Protein AF-A0AA36GW18-F1 (afdb_monomer_lite)

InterPro domains:
  IPR002223 Pancreatic trypsin inhibitor Kun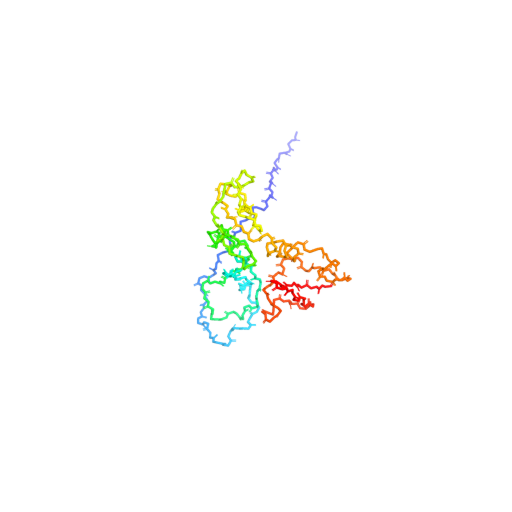itz domain [PF00014] (39-76)
  IPR002223 Pancreatic trypsin inhibitor Kunitz domain [PS50279] (32-75)
  IPR002223 Pancreatic trypsin inhibitor Kunitz domain [SM00131] (30-76)
  IPR020901 Proteinase inhibitor I2, Kunitz, conserved site [PS00280] (53-71)
  IPR036880 Pancreatic trypsin inhibitor Kunitz domain superfamily [G3DSA:4.10.410.10] (15-78)
  IPR036880 Pancreatic trypsin inhibitor Kunitz domain superfamily [SSF57362] (27-80)
  IPR052861 BPTI/Kunitz domain-containing protein [PTHR47248] (25-173)

Organism: Cylicocyclus nassatus (NCBI:txid53992)

Foldseek 3Di:
DDDDDDDDPPPPPPPPPPDDPPDDPDDDPVNLAPPDLWFQWFQDLQQRAIAGFDGSNDDDDPRGDSARVRNCVVSVVSLLAHGQNWDFPAWDQAPPDDDDPQWHWDQRDPPHSRRTTTTRPVSRVQVVCQVPPAQCRQPNVWHWPPRHKHQDCVRVSADPFDWDDDPGIITTTD

Radius of gyration: 21.83 Å; chains: 1; bounding box: 41×71×58 Å

Structure (mmCIF, N/CA/C/O backbone):
data_AF-A0AA36GW18-F1
#
_entry.id   AF-A0AA36GW18-F1
#
loop_
_atom_site.group_PDB
_atom_site.id
_atom_site.type_symbol
_atom_site.label_atom_id
_atom_site.label_alt_id
_atom_site.label_comp_id
_atom_site.label_asym_id
_atom_site.label_entity_id
_atom_site.label_seq_id
_atom_site.pdbx_PDB_ins_code
_atom_site.Cartn_x
_atom_site.Cartn_y
_atom_site.Cartn_z
_atom_site.occupancy
_atom_site.B_iso_or_equiv
_atom_site.auth_seq_id
_atom_site.auth_comp_id
_atom_site.auth_asym_id
_atom_site.auth_atom_id
_atom_site.pdbx_PDB_model_num
ATOM 1 N N . MET A 1 1 ? 1.504 61.569 -30.562 1.00 34.34 1 MET A N 1
ATOM 2 C CA . MET A 1 1 ? 1.926 60.597 -31.599 1.00 34.34 1 MET A CA 1
ATOM 3 C C . MET A 1 1 ? 2.216 59.288 -30.873 1.00 34.34 1 MET A C 1
ATOM 5 O O . MET A 1 1 ? 3.143 59.285 -30.084 1.00 34.34 1 MET A O 1
ATOM 9 N N . TRP A 1 2 ? 1.242 58.365 -30.774 1.00 29.81 2 TRP A N 1
ATOM 10 C CA . TRP A 1 2 ? 0.950 57.274 -31.745 1.00 29.81 2 TRP A CA 1
ATOM 11 C C . TRP A 1 2 ? 2.125 56.265 -31.772 1.00 29.81 2 TRP A C 1
ATOM 13 O O . TRP A 1 2 ? 3.225 56.705 -32.070 1.00 29.81 2 TRP A O 1
ATOM 23 N N . PHE A 1 3 ? 2.056 54.966 -31.431 1.00 37.66 3 PHE A N 1
ATOM 24 C CA . PHE A 1 3 ? 1.064 53.863 -31.508 1.00 37.66 3 PHE A CA 1
ATOM 25 C C . PHE A 1 3 ? 1.302 52.897 -30.302 1.00 37.66 3 PHE A C 1
ATOM 27 O O . PHE A 1 3 ? 2.444 52.770 -29.880 1.00 37.66 3 PHE A O 1
ATOM 34 N N . ALA A 1 4 ? 0.346 52.312 -29.563 1.00 38.34 4 ALA A N 1
ATOM 35 C CA . ALA A 1 4 ? -0.737 51.359 -29.867 1.00 38.34 4 ALA A CA 1
ATOM 36 C C . ALA A 1 4 ? -0.288 49.900 -30.184 1.00 38.34 4 ALA A C 1
ATOM 38 O O . ALA A 1 4 ? 0.390 49.684 -31.181 1.00 38.34 4 ALA A O 1
ATOM 39 N N . LEU A 1 5 ? -0.834 48.940 -29.396 1.00 40.03 5 LEU A N 1
ATOM 40 C CA . LEU A 1 5 ? -1.040 47.487 -29.661 1.00 40.03 5 LEU A CA 1
ATOM 41 C C . LEU A 1 5 ? 0.175 46.554 -29.373 1.00 40.03 5 LEU A C 1
ATOM 43 O O . LEU A 1 5 ? 1.289 46.883 -29.735 1.00 40.03 5 LEU A O 1
ATOM 47 N N . VAL A 1 6 ? 0.106 45.377 -28.725 1.00 44.09 6 VAL A N 1
ATOM 48 C CA . VAL A 1 6 ? -0.963 44.392 -28.454 1.00 44.09 6 VAL A CA 1
ATOM 49 C C . VAL A 1 6 ? -0.635 43.627 -27.152 1.00 44.09 6 VAL A C 1
ATOM 51 O O . VAL A 1 6 ? 0.470 43.110 -26.995 1.00 44.09 6 VAL A O 1
ATOM 54 N N . PHE A 1 7 ? -1.612 43.481 -26.250 1.00 48.75 7 PHE A N 1
ATOM 55 C CA . PHE A 1 7 ? -1.622 42.432 -25.224 1.00 48.75 7 PHE A CA 1
ATOM 56 C C . PHE A 1 7 ? -1.837 41.077 -25.906 1.00 48.75 7 PHE A C 1
ATOM 58 O O . PHE A 1 7 ? -2.935 40.805 -26.387 1.00 48.75 7 PHE A O 1
ATOM 65 N N . ALA A 1 8 ? -0.826 40.215 -25.924 1.00 40.94 8 ALA A N 1
ATOM 66 C CA . ALA A 1 8 ? -1.011 38.809 -26.257 1.00 40.94 8 ALA A CA 1
ATOM 67 C C . ALA A 1 8 ? -0.508 37.965 -25.088 1.00 40.94 8 ALA A C 1
ATOM 69 O O . ALA A 1 8 ? 0.674 37.655 -24.961 1.00 40.94 8 ALA A O 1
ATOM 70 N N . PHE A 1 9 ? -1.452 37.622 -24.214 1.00 40.75 9 PHE A N 1
ATOM 71 C CA . PHE A 1 9 ? -1.357 36.488 -23.312 1.00 40.75 9 PHE A CA 1
ATOM 72 C C . PHE A 1 9 ? -0.998 35.240 -24.120 1.00 40.75 9 PHE A C 1
ATOM 74 O O . PHE A 1 9 ? -1.869 34.607 -24.712 1.00 40.75 9 PHE A O 1
ATOM 81 N N . VAL A 1 10 ? 0.274 34.857 -24.121 1.00 45.34 10 VAL A N 1
ATOM 82 C CA . VAL A 1 10 ? 0.666 33.498 -24.491 1.00 45.34 10 VAL A CA 1
ATOM 83 C C . VAL A 1 10 ? 0.742 32.695 -23.197 1.00 45.34 10 VAL A C 1
ATOM 85 O O . VAL A 1 10 ? 1.815 32.352 -22.715 1.00 45.34 10 VAL A O 1
ATOM 88 N N . TYR A 1 11 ? -0.418 32.428 -22.593 1.00 36.06 11 TYR A N 1
ATOM 89 C CA . TYR A 1 11 ? -0.548 31.221 -21.786 1.00 36.06 11 TYR A CA 1
ATOM 90 C C . TYR A 1 11 ? -0.691 30.079 -22.789 1.00 36.06 11 TYR A C 1
ATOM 92 O O . TYR A 1 11 ? -1.702 30.039 -23.497 1.00 36.06 11 TYR A O 1
ATOM 100 N N . PRO A 1 12 ? 0.267 29.145 -22.894 1.00 39.16 12 PRO A N 1
ATOM 101 C CA . PRO A 1 12 ? -0.029 27.910 -23.579 1.00 39.16 12 PRO A CA 1
ATOM 102 C C . PRO A 1 12 ? -1.100 27.209 -22.743 1.00 39.16 12 PRO A C 1
ATOM 104 O O . PRO A 1 12 ? -0.846 26.733 -21.635 1.00 39.16 12 PRO A O 1
ATOM 107 N N . LEU A 1 13 ? -2.327 27.190 -23.266 1.00 39.81 13 LEU A N 1
ATOM 108 C CA . LEU A 1 13 ? -3.340 26.238 -22.848 1.00 39.81 13 LEU A CA 1
ATOM 109 C C . LEU A 1 13 ? -2.713 24.858 -23.042 1.00 39.81 13 LEU A C 1
ATOM 111 O O . LEU A 1 13 ? -2.557 24.391 -24.170 1.00 39.81 13 LEU A O 1
ATOM 115 N N . TYR A 1 14 ? -2.320 24.228 -21.937 1.00 42.34 14 TYR A N 1
ATOM 116 C CA . TYR A 1 14 ? -2.018 22.807 -21.876 1.00 42.34 14 TYR A CA 1
ATOM 117 C C . TYR A 1 14 ? -3.292 22.043 -22.255 1.00 42.34 14 TYR A C 1
ATOM 119 O O . TYR A 1 14 ? -4.067 21.596 -21.410 1.00 42.34 14 TYR A O 1
ATOM 127 N N . ALA A 1 15 ? -3.530 21.916 -23.556 1.00 40.16 15 ALA A N 1
ATOM 128 C CA . ALA A 1 15 ? -4.507 21.008 -24.115 1.00 40.16 15 ALA A CA 1
ATOM 129 C C . ALA A 1 15 ? -3.938 19.593 -23.978 1.00 40.16 15 ALA A C 1
ATOM 131 O O . ALA A 1 15 ? -3.269 19.071 -24.868 1.00 40.16 15 ALA A O 1
ATOM 132 N N . ASN A 1 16 ? -4.181 18.979 -22.820 1.00 47.81 16 ASN A N 1
ATOM 133 C CA . ASN A 1 16 ? -3.872 17.582 -22.550 1.00 47.81 16 ASN A CA 1
ATOM 134 C C . ASN A 1 16 ? -4.769 16.698 -23.430 1.00 47.81 16 ASN A C 1
ATOM 136 O O . ASN A 1 16 ? -5.850 16.270 -23.034 1.00 47.81 16 ASN A O 1
ATOM 140 N N . THR A 1 17 ? -4.336 16.467 -24.664 1.00 43.75 17 THR A N 1
ATOM 141 C CA . THR A 1 17 ? -4.984 15.557 -25.608 1.00 43.75 17 THR A CA 1
ATOM 142 C C . THR A 1 17 ? -4.100 14.334 -25.812 1.00 43.75 17 THR A C 1
ATOM 144 O O . THR A 1 17 ? -3.632 14.052 -26.910 1.00 43.75 17 THR A O 1
ATOM 147 N N . ARG A 1 18 ? -3.896 13.544 -24.748 1.00 44.69 18 ARG A N 1
ATOM 148 C CA . ARG A 1 18 ? -3.407 12.163 -24.894 1.00 44.69 18 ARG A CA 1
ATOM 149 C C . ARG A 1 18 ? -4.515 11.292 -25.493 1.00 44.69 18 ARG A C 1
ATOM 151 O O . ARG A 1 18 ? -5.164 10.512 -24.801 1.00 44.69 18 ARG A O 1
ATOM 158 N N . ARG A 1 19 ? -4.772 11.444 -26.793 1.00 44.06 19 ARG A N 1
ATOM 159 C CA . ARG A 1 19 ? -5.512 10.440 -27.563 1.00 44.06 19 ARG A CA 1
ATOM 160 C C . ARG A 1 19 ? -4.537 9.322 -27.914 1.00 44.06 19 ARG A C 1
ATOM 162 O O . ARG A 1 19 ? -3.478 9.591 -28.472 1.00 44.06 19 ARG A O 1
ATOM 169 N N . ARG A 1 20 ? -4.908 8.073 -27.604 1.00 42.78 20 ARG A N 1
ATOM 170 C CA . ARG A 1 20 ? -4.264 6.894 -28.202 1.00 42.78 20 ARG A CA 1
ATOM 171 C C . ARG A 1 20 ? -4.298 7.080 -29.725 1.00 42.78 20 ARG A C 1
ATOM 173 O O . ARG A 1 20 ? -5.403 7.260 -30.245 1.00 42.78 20 ARG A O 1
ATOM 180 N N . PRO A 1 21 ? -3.165 7.062 -30.443 1.00 40.19 21 PRO A N 1
ATOM 181 C CA . PRO A 1 21 ? -3.210 7.058 -31.896 1.00 40.19 21 PRO A CA 1
ATOM 182 C C . PRO A 1 21 ? -3.938 5.785 -32.341 1.00 40.19 21 PRO A C 1
ATOM 184 O O . PRO A 1 21 ? -3.558 4.677 -31.974 1.00 40.19 21 PRO A O 1
ATOM 187 N N . SER A 1 22 ? -5.029 5.947 -33.089 1.00 51.16 22 SER A N 1
ATOM 188 C CA . SER A 1 22 ? -5.912 4.852 -33.516 1.00 51.16 22 SER A CA 1
ATOM 189 C C . SER A 1 22 ? -5.328 3.980 -34.636 1.00 51.16 22 SER A C 1
ATOM 191 O O . SER A 1 22 ? -6.017 3.091 -35.117 1.00 51.16 22 SER A O 1
ATOM 193 N N . ASN A 1 23 ? -4.072 4.208 -35.034 1.00 51.47 23 ASN A N 1
ATOM 194 C CA . ASN A 1 23 ? -3.448 3.579 -36.197 1.00 51.47 23 ASN A CA 1
ATOM 195 C C . ASN A 1 23 ? -2.092 2.947 -35.841 1.00 51.47 23 ASN A C 1
ATOM 197 O O . ASN A 1 23 ? -1.061 3.365 -36.362 1.00 51.47 23 ASN A O 1
ATOM 201 N N . ILE A 1 24 ? -2.078 1.948 -34.953 1.00 56.53 24 ILE A N 1
ATOM 202 C CA . ILE A 1 24 ? -0.924 1.043 -34.832 1.00 56.53 24 ILE A CA 1
ATOM 203 C C . ILE A 1 24 ? -1.245 -0.216 -35.638 1.00 56.53 24 ILE A C 1
ATOM 205 O O . ILE A 1 24 ? -2.158 -0.974 -35.315 1.00 56.53 24 ILE A O 1
ATOM 209 N N . ILE A 1 25 ? -0.510 -0.357 -36.736 1.00 57.66 25 ILE A N 1
ATOM 210 C CA . ILE A 1 25 ? -0.551 -1.441 -37.714 1.00 57.66 25 ILE A CA 1
ATOM 211 C C . ILE A 1 25 ? 0.050 -2.695 -37.052 1.00 57.66 25 ILE A C 1
ATOM 213 O O . ILE A 1 25 ? 1.144 -2.615 -36.511 1.00 57.66 25 ILE A O 1
ATOM 217 N N . ASN A 1 26 ? -0.685 -3.814 -37.067 1.00 52.00 26 ASN A N 1
ATOM 218 C CA . ASN A 1 26 ? -0.262 -5.196 -36.771 1.00 52.00 26 ASN A CA 1
ATOM 219 C C . ASN A 1 26 ? 0.864 -5.382 -35.730 1.00 52.00 26 ASN A C 1
ATOM 221 O O . ASN A 1 26 ? 2.011 -5.631 -36.088 1.00 52.00 26 ASN A O 1
ATOM 225 N N . VAL A 1 27 ? 0.509 -5.340 -34.443 1.00 54.66 27 VAL A N 1
ATOM 226 C CA . VAL A 1 27 ? 1.420 -5.680 -33.336 1.00 54.66 27 VAL A CA 1
ATOM 227 C C . VAL A 1 27 ? 1.734 -7.180 -33.369 1.00 54.66 27 VAL A C 1
ATOM 229 O O . VAL A 1 27 ? 0.825 -8.001 -33.236 1.00 54.66 27 VAL A O 1
ATOM 232 N N . THR A 1 28 ? 3.007 -7.542 -33.535 1.00 58.09 28 THR A N 1
ATOM 233 C CA . THR A 1 28 ? 3.488 -8.927 -33.409 1.00 58.09 28 THR A CA 1
ATOM 234 C C . THR A 1 28 ? 4.027 -9.185 -31.998 1.00 58.09 28 THR A C 1
ATOM 236 O O . THR A 1 28 ? 4.346 -8.257 -31.258 1.00 58.09 28 THR A O 1
ATOM 239 N N . GLU A 1 29 ? 4.176 -10.452 -31.603 1.00 54.97 29 GLU A N 1
ATOM 240 C CA . GLU A 1 29 ? 4.720 -10.850 -30.289 1.00 54.97 29 GLU A CA 1
ATOM 241 C C . GLU A 1 29 ? 6.187 -10.395 -30.066 1.00 54.97 29 GLU A C 1
ATOM 243 O O . GLU A 1 29 ? 6.695 -10.403 -28.945 1.00 54.97 29 GLU A O 1
ATOM 248 N N . ALA A 1 30 ? 6.869 -9.943 -31.126 1.00 56.97 30 ALA A N 1
ATOM 249 C CA . ALA A 1 30 ? 8.221 -9.390 -31.075 1.00 56.97 30 ALA A CA 1
ATOM 250 C C . ALA A 1 30 ? 8.270 -7.889 -30.708 1.00 56.97 30 ALA A C 1
ATOM 252 O O . ALA A 1 30 ? 9.306 -7.419 -30.235 1.00 56.97 30 ALA A O 1
ATOM 253 N N . ASP A 1 31 ? 7.163 -7.148 -30.844 1.00 59.31 31 ASP A N 1
ATOM 254 C CA . ASP A 1 31 ? 7.092 -5.695 -30.582 1.00 59.31 31 ASP A CA 1
ATOM 255 C C . ASP A 1 31 ? 6.908 -5.354 -29.087 1.00 59.31 31 ASP A C 1
ATOM 257 O O . ASP A 1 31 ? 6.989 -4.200 -28.659 1.00 59.31 31 ASP A O 1
ATOM 261 N N . CYS A 1 32 ? 6.739 -6.386 -28.261 1.00 62.28 32 CYS A N 1
ATOM 262 C CA . CYS A 1 32 ? 6.520 -6.375 -26.811 1.00 62.28 32 CYS A CA 1
ATOM 263 C C . CYS A 1 32 ? 7.769 -6.018 -25.985 1.00 62.28 32 CYS A C 1
ATOM 265 O O . CYS A 1 32 ? 7.999 -6.561 -24.903 1.00 62.28 32 CYS A O 1
ATOM 267 N N . ARG A 1 33 ? 8.663 -5.204 -26.541 1.00 57.75 33 ARG A N 1
ATOM 268 C CA . ARG A 1 33 ? 9.911 -4.767 -25.894 1.00 57.75 33 ARG A CA 1
ATOM 269 C C . ARG A 1 33 ? 10.210 -3.292 -26.121 1.00 57.75 33 ARG A C 1
ATOM 271 O O . ARG A 1 33 ? 11.224 -2.808 -25.623 1.00 57.75 33 ARG A O 1
ATOM 278 N N . LEU A 1 34 ? 9.359 -2.578 -26.859 1.00 54.69 34 LEU A N 1
ATOM 279 C CA . LEU A 1 34 ? 9.502 -1.136 -26.987 1.00 54.69 34 LEU A CA 1
ATOM 280 C C . LEU A 1 34 ? 9.259 -0.478 -25.615 1.00 54.69 34 LEU A C 1
ATOM 282 O O . LEU A 1 34 ? 8.373 -0.923 -24.880 1.00 54.69 34 LEU A O 1
ATOM 286 N N . PRO A 1 35 ? 10.016 0.574 -25.251 1.00 52.19 35 PRO A N 1
ATOM 287 C CA . PRO A 1 35 ? 9.750 1.390 -24.074 1.00 52.19 35 PRO A CA 1
ATOM 288 C C . PRO A 1 35 ? 8.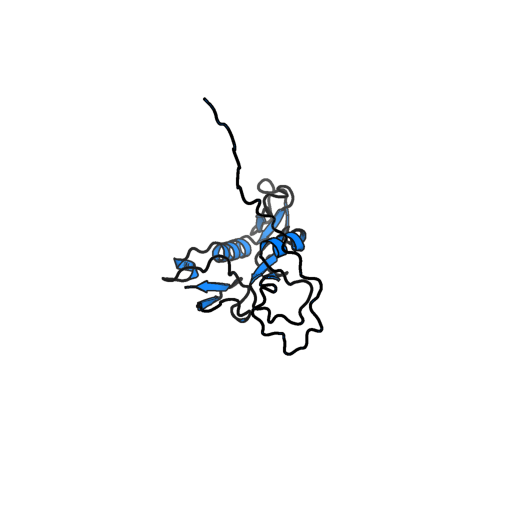512 2.234 -24.364 1.00 52.19 35 PRO A C 1
ATOM 290 O O . PRO A 1 35 ? 8.581 3.406 -24.726 1.00 52.19 35 PRO A O 1
ATOM 293 N N . VAL A 1 36 ? 7.357 1.593 -24.309 1.00 49.31 36 VAL A N 1
ATOM 294 C CA . VAL A 1 36 ? 6.082 2.268 -24.424 1.00 49.31 36 VAL A CA 1
ATOM 295 C C . VAL A 1 36 ? 5.622 2.539 -22.997 1.00 49.31 36 VAL A C 1
ATOM 297 O O . VAL A 1 36 ? 5.731 1.660 -22.145 1.00 49.31 36 VAL A O 1
ATOM 300 N N . ASP A 1 37 ? 5.107 3.741 -22.752 1.00 51.62 37 ASP A N 1
ATOM 301 C CA . ASP A 1 37 ? 4.441 4.188 -21.515 1.00 51.62 37 ASP A CA 1
ATOM 302 C C . ASP A 1 37 ? 3.110 3.408 -21.328 1.00 51.62 37 ASP A C 1
ATOM 304 O O . ASP A 1 37 ? 2.004 3.956 -21.302 1.00 51.62 37 ASP A O 1
ATOM 308 N N . LEU A 1 38 ? 3.197 2.075 -21.380 1.00 53.59 38 LEU A N 1
ATOM 309 C CA . LEU A 1 38 ? 2.102 1.122 -21.380 1.00 53.59 38 LEU A CA 1
ATOM 310 C C . LEU A 1 38 ? 1.930 0.648 -19.951 1.00 53.59 38 LEU A C 1
ATOM 312 O O . LEU A 1 38 ? 2.499 -0.357 -19.558 1.00 53.59 38 LEU A O 1
ATOM 316 N N . GLY A 1 39 ? 1.075 1.335 -19.208 1.00 59.19 39 GLY A N 1
ATOM 317 C CA . GLY A 1 39 ? 0.381 0.694 -18.108 1.00 59.19 39 GLY A CA 1
ATOM 318 C C . GLY A 1 39 ? 1.277 0.184 -16.978 1.00 59.19 39 GLY A C 1
ATOM 319 O O . GLY A 1 39 ? 1.533 -1.012 -16.872 1.00 59.19 39 GLY A O 1
ATOM 320 N N . ASP A 1 40 ? 1.704 1.088 -16.103 1.00 80.88 40 ASP A N 1
ATOM 321 C CA . ASP A 1 40 ? 2.547 0.725 -14.968 1.00 80.88 40 ASP A CA 1
ATOM 322 C C . ASP A 1 40 ? 1.750 0.242 -13.758 1.00 80.88 40 ASP A C 1
ATOM 324 O O . ASP A 1 40 ? 2.364 -0.168 -12.787 1.00 80.88 40 ASP A O 1
ATOM 328 N N . TYR A 1 41 ? 0.409 0.281 -13.761 1.00 89.81 41 TYR A N 1
ATOM 329 C CA . TYR A 1 41 ? -0.397 0.040 -12.558 1.00 89.81 41 TYR A CA 1
ATOM 330 C C . TYR A 1 41 ? -1.500 -0.997 -12.751 1.00 89.81 41 TYR A C 1
ATOM 332 O O . TYR A 1 41 ? -2.234 -0.981 -13.738 1.00 89.81 41 TYR A O 1
ATOM 340 N N . PHE A 1 42 ? -1.700 -1.845 -11.745 1.00 92.06 42 PHE A N 1
ATOM 341 C CA . PHE A 1 42 ? -2.839 -2.758 -11.651 1.00 92.06 42 PHE A CA 1
ATOM 342 C C . PHE A 1 42 ? -3.535 -2.600 -10.297 1.00 92.06 42 PHE A C 1
ATOM 344 O O . PHE A 1 42 ? -2.923 -2.230 -9.294 1.00 92.06 42 PHE A O 1
ATOM 351 N N . PHE A 1 43 ? -4.829 -2.898 -10.251 1.00 92.81 43 PHE A N 1
ATOM 352 C CA . PHE A 1 43 ? -5.591 -2.944 -9.013 1.00 92.81 43 PHE A CA 1
ATOM 353 C C . PHE A 1 43 ? -5.455 -4.314 -8.350 1.00 92.81 43 PHE A C 1
ATOM 355 O O . PHE A 1 43 ? -5.845 -5.336 -8.924 1.00 92.81 43 PHE A O 1
ATOM 362 N N . ASP A 1 44 ? -4.954 -4.335 -7.118 1.00 92.94 44 ASP A N 1
ATOM 363 C CA . ASP A 1 44 ? -4.932 -5.529 -6.290 1.00 92.94 44 ASP A CA 1
ATOM 364 C C . ASP A 1 44 ? -6.220 -5.660 -5.480 1.00 92.94 44 ASP A C 1
ATOM 366 O O . ASP A 1 44 ? -6.573 -4.822 -4.645 1.00 92.94 44 ASP A O 1
ATOM 370 N N . VAL A 1 45 ? -6.933 -6.757 -5.719 1.00 89.06 45 VAL A N 1
ATOM 371 C CA . VAL A 1 45 ? -8.214 -7.021 -5.064 1.00 89.06 45 VAL A CA 1
ATOM 372 C C . VAL A 1 45 ? -8.063 -7.415 -3.598 1.00 89.06 45 VAL A C 1
ATOM 374 O O . VAL A 1 45 ? -9.044 -7.293 -2.869 1.00 89.06 45 VAL A O 1
ATOM 377 N N . GLU A 1 46 ? -6.898 -7.886 -3.153 1.00 88.62 46 GLU A N 1
ATOM 378 C CA . GLU A 1 46 ? -6.699 -8.288 -1.758 1.00 88.62 46 GLU A CA 1
ATOM 379 C C . GLU A 1 46 ? -6.482 -7.057 -0.879 1.00 88.62 46 GLU A C 1
ATOM 381 O O . GLU A 1 46 ? -7.152 -6.895 0.137 1.00 88.62 46 GLU A O 1
ATOM 386 N N . THR A 1 47 ? -5.585 -6.155 -1.280 1.00 88.81 47 THR A N 1
ATOM 387 C CA . THR A 1 47 ? -5.281 -4.941 -0.510 1.00 88.81 47 THR A CA 1
ATOM 388 C C . THR A 1 47 ? -6.218 -3.777 -0.817 1.00 88.81 47 THR A C 1
ATOM 390 O O . THR A 1 47 ? -6.229 -2.808 -0.059 1.00 88.81 47 THR A O 1
ATOM 393 N N . LYS A 1 48 ? -7.004 -3.869 -1.901 1.00 88.88 48 LYS A N 1
ATOM 394 C CA . LYS A 1 48 ? -7.816 -2.772 -2.455 1.00 88.88 48 LYS A CA 1
ATOM 395 C C . LYS A 1 48 ? -6.956 -1.551 -2.797 1.00 88.88 48 LYS A C 1
ATOM 397 O O . LYS A 1 48 ? -7.332 -0.416 -2.513 1.00 88.88 48 LYS A O 1
ATOM 402 N N . THR A 1 49 ? -5.791 -1.789 -3.394 1.00 89.31 49 THR A N 1
ATOM 403 C CA . THR A 1 49 ? -4.784 -0.761 -3.696 1.00 89.31 49 THR A CA 1
ATOM 404 C C . THR A 1 49 ? -4.312 -0.894 -5.136 1.00 89.31 49 THR A C 1
ATOM 406 O O . THR A 1 49 ? -4.265 -1.993 -5.681 1.00 89.31 49 THR A O 1
ATOM 409 N N . CYS A 1 50 ? -3.962 0.227 -5.757 1.00 91.69 50 CYS A N 1
ATOM 410 C CA . CYS A 1 50 ? -3.293 0.237 -7.052 1.00 91.69 50 CYS A CA 1
ATOM 411 C C . CYS A 1 50 ? -1.784 0.112 -6.848 1.00 91.69 50 CYS A C 1
ATOM 413 O O . CYS A 1 50 ? -1.212 0.904 -6.101 1.00 91.69 50 CYS A O 1
ATOM 415 N N . PHE A 1 51 ? -1.158 -0.859 -7.507 1.00 93.06 51 PHE A N 1
ATOM 416 C CA . PHE A 1 51 ? 0.272 -1.121 -7.402 1.00 93.06 51 PHE A CA 1
ATOM 417 C C . PHE A 1 51 ? 0.955 -1.069 -8.753 1.00 93.06 51 PHE A C 1
ATOM 419 O O . PHE A 1 51 ? 0.387 -1.489 -9.761 1.00 93.06 51 PHE A O 1
ATOM 426 N N . ALA A 1 52 ? 2.200 -0.615 -8.724 1.00 90.69 52 ALA A N 1
ATOM 427 C CA . ALA A 1 52 ? 3.084 -0.598 -9.858 1.00 90.69 52 ALA A CA 1
ATOM 428 C C . ALA A 1 52 ? 3.536 -2.022 -10.238 1.00 90.69 52 ALA A C 1
ATOM 430 O O . ALA A 1 52 ? 3.763 -2.873 -9.366 1.00 90.69 52 ALA A O 1
ATOM 431 N N . PHE A 1 53 ? 3.680 -2.285 -11.532 1.00 88.25 53 PHE A N 1
ATOM 432 C CA . PHE A 1 53 ? 4.236 -3.516 -12.088 1.00 88.25 53 PHE A CA 1
ATOM 433 C C . PHE A 1 53 ? 4.904 -3.240 -13.436 1.00 88.25 53 PHE A C 1
ATOM 435 O O . PHE A 1 53 ? 4.557 -2.288 -14.124 1.00 88.25 53 PHE A O 1
ATOM 442 N N . LYS A 1 54 ? 5.854 -4.092 -13.827 1.00 85.12 54 LYS A N 1
ATOM 443 C CA . LYS A 1 54 ? 6.445 -4.040 -15.162 1.00 85.12 54 LYS A CA 1
ATOM 444 C C . LYS A 1 54 ? 5.521 -4.717 -16.163 1.00 85.12 54 LYS A C 1
ATOM 446 O O . LYS A 1 54 ? 5.422 -5.946 -16.184 1.00 85.12 54 LYS A O 1
ATOM 451 N N . TYR A 1 55 ? 4.892 -3.930 -17.023 1.00 79.94 55 TYR A N 1
ATOM 452 C CA . TYR A 1 55 ? 4.210 -4.458 -18.194 1.00 79.94 55 TYR A CA 1
ATOM 453 C C . TYR A 1 55 ? 5.169 -4.498 -19.386 1.00 79.94 55 TYR A C 1
ATOM 455 O O . TYR A 1 55 ? 5.892 -3.548 -19.665 1.00 79.94 55 TYR A O 1
ATOM 463 N N . THR A 1 56 ? 5.200 -5.623 -20.096 1.00 73.62 56 THR A N 1
ATOM 464 C CA . THR A 1 56 ? 6.082 -5.813 -21.258 1.00 73.62 56 THR A CA 1
ATOM 465 C C . THR A 1 56 ? 5.523 -5.188 -22.533 1.00 73.62 56 THR A C 1
ATOM 467 O O . THR A 1 56 ? 6.208 -5.124 -23.539 1.00 73.62 56 THR A O 1
ATOM 470 N N . GLY A 1 57 ? 4.285 -4.702 -22.525 1.00 67.81 57 GLY A N 1
ATOM 471 C CA . GLY A 1 57 ? 3.672 -4.076 -23.694 1.00 67.81 57 GLY A CA 1
ATOM 472 C C . GLY A 1 57 ? 2.738 -4.990 -24.485 1.00 67.81 57 GLY A C 1
ATOM 473 O O . GLY A 1 57 ? 1.976 -4.493 -25.310 1.00 67.81 57 GLY A O 1
ATOM 474 N N . CYS A 1 58 ? 2.702 -6.291 -24.182 1.00 72.25 58 CYS A N 1
ATOM 475 C CA . CYS A 1 58 ? 1.823 -7.245 -24.856 1.00 72.25 58 CYS A CA 1
ATOM 476 C C . CYS A 1 58 ? 1.016 -8.133 -23.921 1.00 72.25 58 CYS A C 1
ATOM 478 O O . CYS A 1 58 ? 1.413 -8.442 -22.797 1.00 72.25 58 CYS A O 1
ATOM 480 N N . GLY A 1 59 ? -0.118 -8.588 -24.453 1.00 70.69 59 GLY A N 1
ATOM 481 C CA . GLY A 1 59 ? -1.079 -9.397 -23.723 1.00 70.69 59 GLY A CA 1
ATOM 482 C C . GLY A 1 59 ? -1.793 -8.592 -22.639 1.00 70.69 59 GLY A C 1
ATOM 483 O O . GLY A 1 59 ? -2.234 -7.465 -22.855 1.00 70.69 59 GLY A O 1
ATOM 484 N N . GLY A 1 60 ? -1.946 -9.200 -21.466 1.00 76.12 60 GLY A N 1
ATOM 485 C CA . GLY A 1 60 ? -2.605 -8.573 -20.326 1.00 76.12 60 GLY A CA 1
ATOM 486 C C . GLY A 1 60 ? -4.134 -8.579 -20.404 1.00 76.12 60 GLY A C 1
ATOM 487 O O . GLY A 1 60 ? -4.762 -9.249 -21.221 1.00 76.12 60 GLY A O 1
ATOM 488 N N . ASN A 1 61 ? -4.751 -7.856 -19.475 1.00 83.31 61 ASN A N 1
ATOM 489 C CA . ASN A 1 61 ? -6.200 -7.732 -19.359 1.00 83.31 61 ASN A CA 1
ATOM 490 C C . ASN A 1 61 ? -6.570 -6.271 -19.035 1.00 83.31 61 ASN A C 1
ATOM 492 O O . ASN A 1 61 ? -5.719 -5.386 -19.024 1.00 83.31 61 ASN A O 1
ATOM 496 N N . LYS A 1 62 ? -7.853 -6.000 -18.771 1.00 86.44 62 LYS A N 1
ATOM 497 C CA . LYS A 1 62 ? -8.345 -4.639 -18.479 1.00 86.44 62 LYS A CA 1
ATOM 498 C C . LYS A 1 62 ? -7.840 -4.055 -17.147 1.00 86.44 62 LYS A C 1
ATOM 500 O O . LYS A 1 62 ? -8.057 -2.874 -16.904 1.00 86.44 62 LYS A O 1
ATOM 505 N N . ASN A 1 63 ? -7.208 -4.852 -16.287 1.00 90.25 63 ASN A N 1
ATOM 506 C CA . ASN A 1 63 ? -6.592 -4.416 -15.033 1.00 90.25 63 ASN A CA 1
ATOM 507 C C . ASN A 1 63 ? -5.163 -3.900 -15.276 1.00 90.25 63 ASN A C 1
ATOM 509 O O . ASN A 1 63 ? -4.205 -4.402 -14.694 1.00 90.25 63 ASN A O 1
ATOM 513 N N . ASN A 1 64 ? -5.035 -2.947 -16.197 1.00 88.88 64 ASN A N 1
ATOM 514 C CA . ASN A 1 64 ? -3.772 -2.341 -16.582 1.00 88.88 64 ASN A CA 1
ATOM 515 C C . ASN A 1 64 ? -3.999 -0.848 -16.876 1.00 88.88 64 ASN A C 1
ATOM 517 O O . ASN A 1 64 ? -4.781 -0.497 -17.765 1.00 88.88 64 ASN A O 1
ATOM 521 N N . PHE A 1 65 ? -3.349 0.023 -16.108 1.00 88.81 65 PHE A N 1
ATOM 522 C CA . PHE A 1 65 ? -3.579 1.464 -16.086 1.00 88.81 65 PHE A CA 1
ATOM 523 C C . PHE A 1 65 ? -2.265 2.228 -16.198 1.00 88.81 65 PHE A C 1
ATOM 525 O O . PHE A 1 65 ? -1.281 1.871 -15.560 1.00 88.81 65 PHE A O 1
ATOM 532 N N . VAL A 1 66 ? -2.267 3.308 -16.984 1.00 84.25 66 VAL A N 1
ATOM 533 C CA . VAL A 1 66 ? -1.066 4.122 -17.258 1.00 84.25 66 VAL A CA 1
ATOM 534 C C . VAL A 1 66 ? -0.558 4.832 -16.004 1.00 84.25 66 VAL A C 1
ATOM 536 O O . VAL A 1 66 ? 0.639 4.991 -15.831 1.00 84.25 66 VAL A O 1
ATOM 539 N N . ASP A 1 67 ? -1.456 5.234 -15.107 1.00 85.19 67 ASP A N 1
ATOM 540 C CA . ASP A 1 67 ? -1.087 5.903 -13.865 1.00 85.19 67 ASP A CA 1
ATOM 541 C C . ASP A 1 67 ? -1.996 5.482 -12.697 1.00 85.19 67 ASP A C 1
ATOM 543 O O . ASP A 1 67 ? -3.093 4.929 -12.876 1.00 85.19 67 ASP A O 1
ATOM 547 N N . THR A 1 68 ? -1.542 5.767 -11.474 1.00 86.12 68 THR A N 1
ATOM 548 C CA . THR A 1 68 ? -2.274 5.454 -10.239 1.00 86.12 68 THR A CA 1
ATOM 549 C C . THR A 1 68 ? -3.648 6.114 -10.186 1.00 86.12 68 THR A C 1
ATOM 551 O O . THR A 1 68 ? -4.580 5.538 -9.622 1.00 86.12 68 THR A O 1
ATOM 554 N N . ALA A 1 69 ? -3.807 7.309 -10.764 1.00 87.88 69 ALA A N 1
ATOM 555 C CA . ALA A 1 69 ? -5.075 8.027 -10.740 1.00 87.88 69 ALA A CA 1
ATOM 556 C C . ALA A 1 69 ? -6.112 7.325 -11.624 1.00 87.88 69 ALA A C 1
ATOM 558 O O . ALA A 1 69 ? -7.243 7.121 -11.187 1.00 87.88 69 ALA A O 1
ATOM 559 N N . GLN A 1 70 ? -5.735 6.888 -12.825 1.00 90.06 70 GLN A N 1
ATOM 560 C CA . GLN A 1 70 ? -6.584 6.094 -13.711 1.00 90.06 70 GLN A CA 1
ATOM 561 C C . GLN A 1 70 ? -7.005 4.783 -13.047 1.00 90.06 70 GLN A C 1
ATOM 563 O O . GLN A 1 70 ? -8.194 4.457 -13.053 1.00 90.06 70 GLN A O 1
ATOM 568 N N . CYS A 1 71 ? -6.064 4.080 -12.411 1.00 91.44 71 CYS A N 1
ATOM 569 C CA . CYS A 1 71 ? -6.373 2.875 -11.644 1.00 91.44 71 CYS A CA 1
ATOM 570 C C . CYS A 1 71 ? -7.370 3.168 -10.511 1.00 91.44 71 CYS A C 1
ATOM 572 O O . CYS A 1 71 ? -8.394 2.491 -10.379 1.00 91.44 71 CYS A O 1
ATOM 574 N N . TYR A 1 72 ? -7.127 4.227 -9.732 1.00 88.38 72 TYR A N 1
ATOM 575 C CA . TYR A 1 72 ? -8.024 4.645 -8.659 1.00 88.38 72 TYR A CA 1
ATOM 576 C C . TYR A 1 72 ? -9.426 4.955 -9.186 1.00 88.38 72 TYR A C 1
ATOM 578 O O . TYR A 1 72 ? -10.404 4.428 -8.663 1.00 88.38 72 TYR A O 1
ATOM 586 N N . TRP A 1 73 ? -9.554 5.758 -10.243 1.00 89.19 73 TRP A N 1
ATOM 587 C CA . TRP A 1 73 ? -10.854 6.142 -10.791 1.00 89.19 73 TRP A CA 1
ATOM 588 C C . TRP A 1 73 ? -11.628 4.955 -11.362 1.00 89.19 73 TRP A C 1
ATOM 590 O O . TRP A 1 73 ? -12.833 4.846 -11.115 1.00 89.19 73 TRP A O 1
ATOM 600 N N . ALA A 1 74 ? -10.947 4.045 -12.061 1.00 90.62 74 ALA A N 1
ATOM 601 C CA . ALA A 1 74 ? -11.553 2.834 -12.603 1.00 90.62 74 ALA A CA 1
ATOM 602 C C . ALA A 1 74 ? -12.030 1.881 -11.494 1.00 90.62 74 ALA A C 1
ATOM 604 O O . ALA A 1 74 ? -13.116 1.299 -11.584 1.00 90.62 74 ALA A O 1
ATOM 605 N N . CYS A 1 75 ? -11.256 1.759 -10.412 1.00 89.75 75 CYS A N 1
ATOM 606 C CA . CYS A 1 75 ? -11.508 0.799 -9.341 1.00 89.75 75 CYS A CA 1
ATOM 607 C C . CYS A 1 75 ? -12.130 1.415 -8.077 1.00 89.75 75 CYS A C 1
ATOM 609 O O . CYS A 1 75 ? -12.392 0.681 -7.124 1.00 89.75 75 CYS A O 1
ATOM 611 N N . ARG A 1 76 ? -12.463 2.718 -8.072 1.00 85.25 76 ARG A N 1
ATOM 612 C CA . ARG A 1 76 ? -12.931 3.510 -6.908 1.00 85.25 76 ARG A CA 1
ATOM 613 C C . ARG A 1 76 ? -14.016 2.840 -6.069 1.00 85.25 76 ARG A C 1
ATOM 615 O O . ARG A 1 76 ? -14.065 2.998 -4.855 1.00 85.25 76 ARG A O 1
ATOM 622 N N . LYS A 1 77 ? -14.896 2.054 -6.698 1.00 81.62 77 LYS A N 1
ATOM 623 C CA . LYS A 1 77 ? -15.976 1.337 -6.002 1.00 81.62 77 LYS A CA 1
ATOM 624 C C . LYS A 1 77 ? -15.447 0.333 -4.973 1.00 81.62 77 LYS A C 1
ATOM 626 O O . LYS A 1 77 ? -16.088 0.146 -3.942 1.00 81.62 77 LYS A O 1
ATOM 631 N N . HIS A 1 78 ? -14.284 -0.258 -5.236 1.00 80.69 78 HIS A N 1
ATOM 632 C CA . HIS A 1 78 ? -13.628 -1.247 -4.387 1.00 80.69 78 HIS A CA 1
ATOM 633 C C . HIS A 1 78 ? -12.780 -0.625 -3.278 1.00 80.69 78 HIS A C 1
ATOM 635 O O . HIS A 1 78 ? -12.500 -1.306 -2.297 1.00 80.69 78 HIS A O 1
ATOM 641 N N . PHE A 1 79 ? -12.452 0.664 -3.391 1.00 75.38 79 PHE A N 1
ATOM 642 C CA . PHE A 1 79 ? -11.818 1.443 -2.328 1.00 75.38 79 PHE A CA 1
ATOM 643 C C . PHE A 1 79 ? -12.792 1.807 -1.203 1.00 75.38 79 PHE A C 1
ATOM 645 O O . PHE A 1 79 ? -12.404 2.552 -0.322 1.00 75.38 79 PHE A O 1
ATOM 652 N N . ASN A 1 80 ? -14.035 1.304 -1.217 1.00 70.56 80 ASN A N 1
ATOM 653 C CA . ASN A 1 80 ? -15.008 1.461 -0.130 1.00 70.56 80 ASN A CA 1
ATOM 654 C C . ASN A 1 80 ? -15.029 0.247 0.822 1.00 70.56 80 ASN A C 1
ATOM 656 O O . ASN A 1 80 ? -16.093 -0.093 1.343 1.00 70.56 80 ASN A O 1
ATOM 660 N N . HIS A 1 81 ? -13.883 -0.408 1.019 1.00 81.56 81 HIS A N 1
ATOM 661 C CA . HIS A 1 81 ? -13.708 -1.557 1.911 1.00 81.56 81 HIS A CA 1
ATOM 662 C C . HIS A 1 81 ? -12.364 -1.501 2.641 1.00 81.56 81 HIS A C 1
ATOM 664 O O . HIS A 1 81 ? -11.481 -0.738 2.255 1.00 81.56 81 HIS A O 1
ATOM 670 N N . CYS A 1 82 ? -12.204 -2.332 3.670 1.00 86.38 82 CYS A N 1
ATOM 671 C CA . CYS A 1 82 ? -10.955 -2.456 4.415 1.00 86.38 82 CYS A CA 1
ATOM 672 C C . CYS A 1 82 ? -9.745 -2.685 3.491 1.00 86.38 82 CYS A C 1
ATOM 674 O O . CYS A 1 82 ? -9.831 -3.420 2.503 1.00 86.38 82 CYS A O 1
ATOM 676 N N . GLN A 1 83 ? -8.637 -2.011 3.801 1.00 84.75 83 GLN A N 1
ATOM 677 C CA . GLN A 1 83 ? -7.381 -2.095 3.051 1.00 84.75 83 GLN A CA 1
ATOM 678 C C . GLN A 1 83 ? -6.429 -3.112 3.686 1.00 84.75 83 GLN A C 1
ATOM 680 O O . GLN A 1 83 ? -6.626 -3.526 4.823 1.00 84.75 83 GLN A O 1
ATOM 685 N N . GLY A 1 84 ? -5.381 -3.512 2.963 1.00 81.25 84 GLY A N 1
ATOM 686 C CA . GLY A 1 84 ? -4.321 -4.342 3.546 1.00 81.25 84 GLY A CA 1
ATOM 687 C C . GLY A 1 84 ? -4.729 -5.789 3.844 1.00 81.25 84 GLY A C 1
ATOM 688 O O . GLY A 1 84 ? -4.285 -6.356 4.834 1.00 81.25 84 GLY A O 1
ATOM 689 N N . LYS A 1 85 ? -5.552 -6.406 2.980 1.00 81.00 85 LYS A N 1
ATOM 690 C CA . LYS A 1 85 ? -6.058 -7.792 3.122 1.00 81.00 85 LYS A CA 1
ATOM 691 C C . LYS A 1 85 ? -7.004 -8.008 4.301 1.00 81.00 85 LYS A C 1
ATOM 693 O O . LYS A 1 85 ? -7.233 -9.140 4.726 1.00 81.00 85 LYS A O 1
ATOM 698 N N . ASP A 1 86 ? -7.556 -6.923 4.813 1.00 82.62 86 ASP A N 1
ATOM 699 C CA . ASP A 1 86 ? -8.419 -6.937 5.973 1.00 82.62 86 ASP A CA 1
ATOM 700 C C . ASP A 1 86 ? -9.881 -7.297 5.627 1.00 82.62 86 ASP A C 1
ATOM 702 O O . ASP A 1 86 ? -10.390 -7.003 4.541 1.00 82.62 86 ASP A O 1
ATOM 706 N N . LYS A 1 87 ? -10.562 -7.963 6.564 1.00 85.94 87 LYS A N 1
ATOM 707 C CA . LYS A 1 87 ? -11.962 -8.384 6.465 1.00 85.94 87 LYS A CA 1
ATOM 708 C C . LYS A 1 87 ? -12.880 -7.308 7.044 1.00 85.94 87 LYS A C 1
ATOM 710 O O . LYS A 1 87 ? -12.591 -6.702 8.067 1.00 85.94 87 LYS A O 1
ATOM 715 N N . SER A 1 88 ? -14.045 -7.125 6.424 1.00 89.88 88 SER A N 1
ATOM 716 C CA . SER A 1 88 ? -15.099 -6.283 6.998 1.00 89.88 88 SER A CA 1
ATOM 717 C C . SER A 1 88 ? -15.861 -7.046 8.083 1.00 89.88 88 SER A C 1
ATOM 719 O O . SER A 1 88 ? -16.361 -8.143 7.838 1.00 89.88 88 SER A O 1
ATOM 721 N N . PHE A 1 89 ? -15.995 -6.431 9.258 1.00 91.50 89 PHE A N 1
ATOM 722 C CA . PHE A 1 89 ? -16.769 -6.929 10.403 1.00 91.50 89 PHE A CA 1
ATOM 723 C C . PHE A 1 89 ? -18.135 -6.241 10.545 1.00 91.50 89 PHE A C 1
ATOM 725 O O . PHE A 1 89 ? -18.790 -6.345 11.579 1.00 91.50 89 PHE A O 1
ATOM 732 N N . GLY A 1 90 ? -18.562 -5.507 9.517 1.00 89.88 90 GLY A N 1
ATOM 733 C CA . GLY A 1 90 ? -19.808 -4.747 9.515 1.00 89.88 90 GLY A CA 1
ATOM 734 C C . GLY A 1 90 ? -19.645 -3.353 8.921 1.00 89.88 90 GLY A C 1
ATOM 735 O O . GLY A 1 90 ? -18.535 -2.910 8.612 1.00 89.88 90 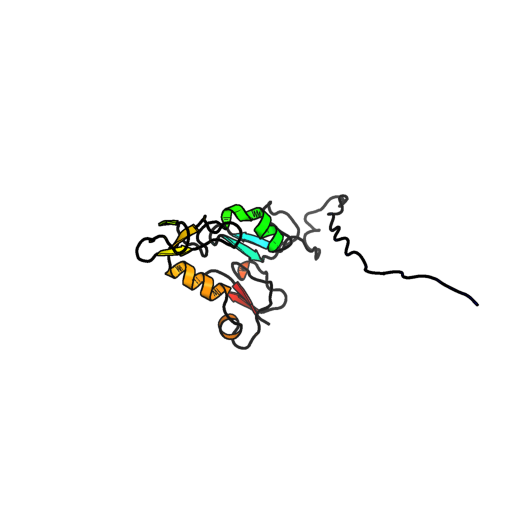GLY A O 1
ATOM 736 N N . LYS A 1 91 ? -20.776 -2.666 8.748 1.00 89.19 91 LYS A N 1
ATOM 737 C CA . LYS A 1 91 ? -20.832 -1.272 8.291 1.00 89.19 91 LYS A CA 1
ATOM 738 C C . LYS A 1 91 ? -20.814 -0.316 9.477 1.00 89.19 91 LYS A C 1
ATOM 740 O O . LYS A 1 91 ? -21.341 -0.633 10.538 1.00 89.19 91 LYS A O 1
ATOM 745 N N . CYS A 1 92 ? -20.240 0.860 9.266 1.00 87.69 92 CYS A N 1
ATOM 746 C CA . CYS A 1 92 ? -20.239 1.959 10.221 1.00 87.69 92 CYS A CA 1
ATOM 747 C C . CYS A 1 92 ? -20.334 3.305 9.484 1.00 87.69 92 CYS A C 1
ATOM 749 O O . CYS A 1 92 ? -19.963 3.432 8.320 1.00 87.69 92 CYS A O 1
ATOM 751 N N . ASN A 1 93 ? -20.794 4.342 10.173 1.00 81.00 93 ASN A N 1
ATOM 752 C CA . ASN A 1 93 ? -20.970 5.705 9.670 1.00 81.00 93 ASN A CA 1
ATOM 753 C C . ASN A 1 93 ? -19.836 6.619 10.172 1.00 81.00 93 ASN A C 1
ATOM 755 O O . ASN A 1 93 ? -20.026 7.741 10.657 1.00 81.00 93 ASN A O 1
ATOM 759 N N . GLY A 1 94 ? -18.601 6.123 10.093 1.00 74.44 94 GLY A N 1
ATOM 760 C CA . GLY A 1 94 ? -17.411 6.834 10.550 1.00 74.44 94 GLY A CA 1
ATOM 761 C C . GLY A 1 94 ? -17.163 6.751 12.059 1.00 74.44 94 GLY A C 1
ATOM 762 O O . GLY A 1 94 ? -17.480 5.766 12.709 1.00 74.44 94 GLY A O 1
ATOM 763 N N . ARG A 1 95 ? -16.567 7.800 12.644 1.00 69.25 95 ARG A N 1
ATOM 764 C CA . ARG A 1 95 ? -16.061 7.770 14.035 1.00 69.25 95 ARG A CA 1
ATOM 765 C C . ARG A 1 95 ? -17.140 7.681 15.130 1.00 69.25 95 ARG A C 1
ATOM 767 O O . ARG A 1 95 ? -16.774 7.563 16.292 1.00 69.25 95 ARG A O 1
ATOM 774 N N . LYS A 1 96 ? -18.426 7.812 14.787 1.00 68.75 96 LYS A N 1
ATOM 775 C CA . LYS A 1 96 ? -19.531 7.848 15.761 1.00 68.75 96 LYS A CA 1
ATOM 776 C C . LYS A 1 96 ? -20.047 6.456 16.142 1.00 68.75 96 LYS A C 1
ATOM 778 O O . LYS A 1 96 ? -20.579 6.306 17.237 1.00 68.75 96 LYS A O 1
ATOM 783 N N . ASP A 1 97 ? -19.849 5.454 15.288 1.00 76.81 97 ASP A N 1
ATOM 784 C CA . ASP A 1 97 ? -20.369 4.106 15.517 1.00 76.81 97 ASP A CA 1
ATOM 785 C C . ASP A 1 97 ? -19.346 3.229 16.247 1.00 76.81 97 ASP A C 1
ATOM 787 O O . ASP A 1 97 ? -18.138 3.298 15.996 1.00 76.81 97 ASP A O 1
ATOM 791 N N . LYS A 1 98 ? -19.840 2.378 17.152 1.00 84.56 98 LYS A N 1
ATOM 792 C CA . LYS A 1 98 ? -19.017 1.393 17.859 1.00 84.56 98 LYS A CA 1
ATOM 793 C C . LYS A 1 98 ? -18.851 0.153 16.983 1.00 84.56 98 LYS A C 1
ATOM 795 O O . LYS A 1 98 ? -19.816 -0.560 16.730 1.00 84.56 98 LYS A O 1
ATOM 800 N N . CYS A 1 99 ? -17.624 -0.103 16.548 1.00 90.31 99 CYS A N 1
ATOM 801 C CA . CYS A 1 99 ? -17.254 -1.367 15.922 1.00 90.31 99 CYS A CA 1
ATOM 802 C C . CYS A 1 99 ? -16.943 -2.443 16.984 1.00 90.31 99 CYS A C 1
ATOM 804 O O . CYS A 1 99 ? -16.628 -2.090 18.127 1.00 90.31 99 CYS A O 1
ATOM 806 N N . PRO A 1 100 ? -17.009 -3.743 16.633 1.00 93.19 100 PRO A N 1
ATOM 807 C CA . PRO A 1 100 ? -16.599 -4.837 17.516 1.00 93.19 100 PRO A CA 1
ATOM 808 C C . PRO A 1 100 ? -15.180 -4.667 18.081 1.00 93.19 100 PRO A C 1
ATOM 810 O O . PRO A 1 100 ? -14.329 -4.009 17.475 1.00 93.19 100 PRO A O 1
ATOM 813 N N . ASN A 1 101 ? -14.895 -5.289 19.229 1.00 93.06 101 ASN A N 1
ATOM 814 C CA . ASN A 1 101 ? -13.560 -5.232 19.828 1.00 93.06 101 ASN A CA 1
ATOM 815 C C . ASN A 1 101 ? -12.489 -5.762 18.854 1.00 93.06 101 ASN A C 1
ATOM 817 O O . ASN A 1 101 ? -12.728 -6.718 18.121 1.00 93.06 101 ASN A O 1
ATOM 821 N N . GLY A 1 102 ? -11.321 -5.121 18.833 1.00 90.56 102 GLY A N 1
ATOM 822 C CA . GLY A 1 102 ? -10.248 -5.411 17.877 1.00 90.56 102 GLY A CA 1
ATOM 823 C C . GLY A 1 102 ? -10.431 -4.781 16.491 1.00 90.56 102 GLY A C 1
ATOM 824 O O . GLY A 1 102 ? -9.504 -4.817 15.686 1.00 90.56 102 GLY A O 1
ATOM 825 N N . THR A 1 103 ? -11.569 -4.135 16.220 1.00 93.00 103 THR A N 1
ATOM 826 C CA . THR A 1 103 ? -11.841 -3.476 14.935 1.00 93.00 103 THR A CA 1
ATOM 827 C C . THR A 1 103 ? -12.011 -1.965 15.094 1.00 93.00 103 THR A C 1
ATOM 829 O O . THR A 1 103 ? -12.275 -1.448 16.182 1.00 93.00 103 THR A O 1
ATOM 832 N N . LYS A 1 104 ? -11.830 -1.220 14.005 1.00 89.88 104 LYS A N 1
ATOM 833 C CA . LYS A 1 104 ? -11.958 0.238 13.953 1.00 89.88 104 LYS A CA 1
ATOM 834 C C . LYS A 1 104 ? -12.779 0.634 12.737 1.00 89.88 104 LYS A C 1
ATOM 836 O O . LYS A 1 104 ? -12.601 0.075 11.659 1.00 89.88 104 LYS A O 1
ATOM 841 N N . CYS A 1 105 ? -13.639 1.639 12.894 1.00 88.19 105 CYS A N 1
ATOM 842 C CA . CYS A 1 105 ? -14.357 2.193 11.755 1.00 88.19 105 CYS A CA 1
ATOM 843 C C . CYS A 1 105 ? -13.391 2.969 10.853 1.00 88.19 105 CYS A C 1
ATOM 845 O O . CYS A 1 105 ? -12.852 4.012 11.248 1.00 88.19 105 CYS A O 1
ATOM 847 N N . TYR A 1 106 ? -13.171 2.462 9.644 1.00 85.00 106 TYR A N 1
ATOM 848 C CA . TYR A 1 106 ? -12.265 3.054 8.672 1.00 85.00 106 TYR A CA 1
ATOM 849 C C . TYR A 1 106 ? -13.060 3.792 7.590 1.00 85.00 106 TYR A C 1
ATOM 851 O O . TYR A 1 106 ? -13.802 3.187 6.817 1.00 85.00 106 TYR A O 1
ATOM 859 N N . ARG A 1 107 ? -12.929 5.128 7.561 1.00 76.75 107 ARG A N 1
ATOM 860 C CA . ARG A 1 107 ? -13.554 5.978 6.535 1.00 76.75 107 ARG A CA 1
ATOM 861 C C . ARG A 1 107 ? -12.760 5.916 5.242 1.00 76.75 107 ARG A C 1
ATOM 863 O O . ARG A 1 107 ? -11.549 6.121 5.242 1.00 76.75 107 ARG A O 1
ATOM 870 N N . LEU A 1 108 ? -13.477 5.703 4.151 1.00 64.75 108 LEU A N 1
ATOM 871 C CA . LEU A 1 108 ? -12.900 5.378 2.860 1.00 64.75 108 LEU A CA 1
ATOM 872 C C . LEU A 1 108 ? -12.943 6.611 1.957 1.00 64.75 108 LEU A C 1
ATOM 874 O O . LEU A 1 108 ? -13.926 6.883 1.274 1.00 64.75 108 LEU A O 1
ATOM 878 N N . GLY A 1 109 ? -11.858 7.385 2.007 1.00 61.53 109 GLY A N 1
ATOM 879 C CA . GLY A 1 109 ? -11.652 8.565 1.168 1.00 61.53 109 GLY A CA 1
ATOM 880 C C . GLY A 1 109 ? -12.573 9.764 1.473 1.00 61.53 109 GLY A C 1
ATOM 881 O O . GLY A 1 109 ? -13.500 9.682 2.281 1.00 61.53 109 GLY A O 1
ATOM 882 N N . PRO A 1 110 ? -12.318 10.918 0.830 1.00 57.72 110 PRO A N 1
ATOM 883 C CA . PRO A 1 110 ? -13.106 12.139 1.023 1.00 57.72 110 PRO A CA 1
ATOM 884 C C . PRO A 1 110 ? -14.483 12.078 0.340 1.00 57.72 110 PRO A C 1
ATOM 886 O O . PRO A 1 110 ? -15.367 12.864 0.666 1.00 57.72 110 PRO A O 1
ATOM 889 N N . SER A 1 111 ? -14.674 11.156 -0.610 1.00 56.72 111 SER A N 1
ATOM 890 C CA . SER A 1 111 ? -15.826 11.145 -1.518 1.00 56.72 111 SER A CA 1
ATOM 891 C C . SER A 1 111 ? -17.121 10.593 -0.910 1.00 56.72 111 SER A C 1
ATOM 893 O O . SER A 1 111 ? -18.184 10.837 -1.473 1.00 56.72 111 SER A O 1
ATOM 895 N N . ASN A 1 112 ? -17.071 9.854 0.207 1.00 63.34 112 ASN A N 1
ATOM 896 C CA . ASN A 1 112 ? -18.283 9.434 0.918 1.00 63.34 112 ASN A CA 1
ATOM 897 C C . ASN A 1 112 ? -18.024 9.195 2.423 1.00 63.34 112 ASN A C 1
ATOM 899 O O . ASN A 1 112 ? -17.718 8.073 2.829 1.00 63.34 112 ASN A O 1
ATOM 903 N N . PRO A 1 113 ? -18.189 10.217 3.283 1.00 62.59 113 PRO A N 1
ATOM 904 C CA . PRO A 1 113 ? -17.920 10.094 4.719 1.00 62.59 113 PRO A CA 1
ATOM 905 C C . PRO A 1 113 ? -18.876 9.143 5.458 1.00 62.59 113 PRO A C 1
ATOM 907 O O . PRO A 1 113 ? -18.573 8.751 6.590 1.00 62.59 113 PRO A O 1
ATOM 910 N N . ASN A 1 114 ? -19.995 8.769 4.825 1.00 68.00 114 ASN A N 1
ATOM 911 C CA . ASN A 1 114 ? -21.040 7.917 5.393 1.00 68.00 114 ASN A CA 1
ATOM 912 C C . ASN A 1 114 ? -20.874 6.438 5.015 1.00 68.00 114 ASN A C 1
ATOM 914 O O . ASN A 1 114 ? -21.621 5.601 5.505 1.00 68.00 114 ASN A O 1
ATOM 918 N N . LYS A 1 115 ? -19.906 6.095 4.156 1.00 76.12 115 LYS A N 1
ATOM 919 C CA . LYS A 1 115 ? -19.635 4.710 3.767 1.00 76.12 115 LYS A CA 1
ATOM 920 C C . LYS A 1 115 ? -18.315 4.255 4.376 1.00 76.12 115 LYS A C 1
ATOM 922 O O . LYS A 1 115 ? -17.244 4.544 3.847 1.00 76.12 115 LYS A O 1
ATOM 927 N N . ALA A 1 116 ? -18.403 3.568 5.509 1.00 84.81 116 ALA A N 1
ATOM 928 C CA . ALA A 1 116 ? -17.254 3.008 6.199 1.00 84.81 116 ALA A CA 1
ATOM 929 C C . ALA A 1 116 ? -17.518 1.561 6.635 1.00 84.81 116 ALA A C 1
ATOM 931 O O . ALA A 1 116 ? -18.664 1.150 6.841 1.00 84.81 116 ALA A O 1
ATOM 932 N N . ASP A 1 117 ? -16.433 0.806 6.773 1.00 89.38 117 ASP A N 1
ATOM 933 C CA . ASP A 1 117 ? -16.456 -0.575 7.245 1.00 89.38 117 ASP A CA 1
ATOM 934 C C . ASP A 1 117 ? -15.705 -0.655 8.582 1.00 89.38 117 ASP A C 1
ATOM 936 O O . ASP A 1 117 ? -14.735 0.073 8.823 1.00 89.38 117 ASP A O 1
ATOM 940 N N . CYS A 1 118 ? -16.169 -1.535 9.468 1.00 91.62 118 CYS A N 1
ATOM 941 C CA . CYS A 1 118 ? -15.402 -1.955 10.631 1.00 91.62 118 CYS A CA 1
ATOM 942 C C . CYS A 1 118 ? -14.306 -2.911 10.158 1.00 91.62 118 CYS A C 1
ATOM 944 O O . CYS A 1 118 ? -14.607 -3.974 9.616 1.00 91.62 118 CYS A O 1
ATOM 946 N N . CYS A 1 119 ? -13.061 -2.501 10.349 1.00 91.50 119 CYS A N 1
ATOM 947 C CA . CYS A 1 119 ? -11.858 -3.122 9.803 1.00 91.50 119 CYS A CA 1
ATOM 948 C C . CYS A 1 119 ? -10.961 -3.603 10.953 1.00 91.50 119 CYS A C 1
ATOM 950 O O . CYS A 1 119 ? -10.937 -2.945 11.999 1.00 91.50 119 CYS A O 1
ATOM 952 N N . ASP A 1 120 ? -10.265 -4.733 10.810 1.00 92.44 120 ASP A N 1
ATOM 953 C CA . ASP A 1 120 ? -9.267 -5.194 11.778 1.00 92.44 120 ASP A CA 1
ATOM 954 C C . ASP A 1 120 ? -8.253 -4.079 12.031 1.00 92.44 120 ASP A C 1
ATOM 956 O O . ASP A 1 120 ? -7.554 -3.589 11.138 1.00 92.44 120 ASP A O 1
ATOM 960 N N . LYS A 1 121 ? -8.193 -3.646 13.289 1.00 91.31 121 LYS A N 1
ATOM 961 C CA . LYS A 1 121 ? -7.368 -2.507 13.671 1.00 91.31 121 LYS A CA 1
ATOM 962 C C . LYS A 1 121 ? -5.889 -2.803 13.421 1.00 91.31 121 LYS A C 1
ATOM 964 O O . LYS A 1 121 ? -5.171 -1.923 12.961 1.00 91.31 121 LYS A O 1
ATOM 969 N N . LYS A 1 122 ? -5.435 -4.024 13.713 1.00 92.19 122 LYS A N 1
ATOM 970 C CA . LYS A 1 122 ? -4.024 -4.403 13.620 1.00 92.19 122 LYS A CA 1
ATOM 971 C C . LYS A 1 122 ? -3.579 -4.495 12.163 1.00 92.19 122 LYS A C 1
ATOM 973 O O . LYS A 1 122 ? -2.567 -3.897 11.817 1.00 92.19 122 LYS A O 1
ATOM 978 N N . ALA A 1 123 ? -4.328 -5.196 11.314 1.00 90.81 123 ALA A N 1
ATOM 979 C CA . ALA A 1 123 ? -4.007 -5.332 9.894 1.00 90.81 123 ALA A CA 1
ATOM 980 C C . ALA A 1 123 ? -3.971 -3.964 9.200 1.00 90.81 123 ALA A C 1
ATOM 982 O O . ALA A 1 123 ? -3.026 -3.655 8.473 1.00 90.81 123 ALA A O 1
ATOM 983 N N . LEU A 1 124 ? -4.957 -3.112 9.493 1.00 88.38 124 LEU A N 1
ATOM 984 C CA . LEU A 1 124 ? -5.020 -1.755 8.969 1.00 88.38 124 LEU A CA 1
ATOM 985 C C . LEU A 1 124 ? -3.855 -0.880 9.459 1.00 88.38 124 LEU A C 1
ATOM 987 O O . LEU A 1 124 ? -3.268 -0.146 8.663 1.00 88.38 124 LEU A O 1
ATOM 991 N N . ASP A 1 125 ? -3.520 -0.928 10.750 1.00 90.75 125 ASP A N 1
ATOM 992 C CA . ASP A 1 125 ? -2.416 -0.146 11.316 1.00 90.75 125 ASP A CA 1
ATOM 993 C C . ASP A 1 125 ? -1.060 -0.609 10.744 1.00 90.75 125 ASP A C 1
ATOM 995 O O . ASP A 1 125 ? -0.231 0.231 10.395 1.00 90.75 125 ASP A O 1
ATOM 999 N N . GLU A 1 126 ? -0.846 -1.917 10.562 1.00 92.81 126 GLU A N 1
ATOM 1000 C CA . GLU A 1 126 ? 0.358 -2.457 9.912 1.00 92.81 126 GLU A CA 1
ATOM 1001 C C . GLU A 1 126 ? 0.456 -2.032 8.439 1.00 92.81 126 GLU A C 1
ATOM 1003 O O . GLU A 1 126 ? 1.510 -1.568 8.001 1.00 92.81 126 GLU A O 1
ATOM 1008 N N . PHE A 1 127 ? -0.641 -2.136 7.681 1.00 91.62 127 PHE A N 1
ATOM 1009 C CA . PHE A 1 127 ? -0.683 -1.711 6.281 1.00 91.62 127 PHE A CA 1
ATOM 1010 C C . PHE A 1 127 ? -0.374 -0.217 6.137 1.00 91.62 127 PHE A C 1
ATOM 1012 O O . PHE A 1 127 ? 0.483 0.172 5.344 1.00 91.62 127 PHE A O 1
ATOM 1019 N N . ASN A 1 128 ? -1.017 0.626 6.950 1.00 89.88 128 ASN A N 1
ATOM 1020 C CA . ASN A 1 128 ? -0.760 2.066 6.959 1.00 89.88 128 ASN A CA 1
ATOM 1021 C C . ASN A 1 128 ? 0.680 2.387 7.385 1.00 89.88 128 ASN A C 1
ATOM 1023 O O . ASN A 1 128 ? 1.289 3.305 6.840 1.00 89.88 128 ASN A O 1
ATOM 1027 N N . ALA A 1 129 ? 1.245 1.632 8.330 1.00 92.25 129 ALA A N 1
ATOM 1028 C CA . ALA A 1 129 ? 2.625 1.813 8.765 1.00 92.25 129 ALA A CA 1
ATOM 1029 C C . ALA A 1 129 ? 3.653 1.476 7.671 1.00 92.25 129 ALA A C 1
ATOM 1031 O O . ALA A 1 129 ? 4.754 2.028 7.712 1.00 92.25 129 ALA A O 1
ATOM 1032 N N . GLU A 1 130 ? 3.324 0.591 6.723 1.00 92.06 130 GLU A N 1
ATOM 1033 C CA . GLU A 1 130 ? 4.140 0.340 5.528 1.00 92.06 130 GLU A CA 1
ATOM 1034 C C . GLU A 1 130 ? 3.907 1.383 4.431 1.00 92.06 130 GLU A C 1
ATOM 1036 O O . GLU A 1 130 ? 4.872 1.828 3.803 1.00 92.06 130 GLU A O 1
ATOM 1041 N N . LEU A 1 131 ? 2.648 1.776 4.216 1.00 89.50 131 LEU A N 1
ATOM 1042 C CA . LEU A 1 131 ? 2.237 2.706 3.162 1.00 89.50 131 LEU A CA 1
ATOM 1043 C C . LEU A 1 131 ? 2.769 4.124 3.392 1.00 89.50 131 LEU A C 1
ATOM 1045 O O . LEU A 1 131 ? 3.192 4.784 2.447 1.00 89.50 131 LEU A O 1
ATOM 1049 N N . PHE A 1 132 ? 2.768 4.574 4.646 1.00 90.06 132 PHE A N 1
ATOM 1050 C CA . PHE A 1 132 ? 3.221 5.905 5.055 1.00 90.06 132 PHE A CA 1
ATOM 1051 C C . PHE A 1 132 ? 4.566 5.867 5.794 1.00 90.06 132 PHE A C 1
ATOM 1053 O O . PHE A 1 132 ? 4.869 6.765 6.580 1.00 90.06 132 PHE A O 1
ATOM 1060 N N . ALA A 1 133 ? 5.364 4.813 5.588 1.00 91.44 133 ALA A N 1
ATOM 1061 C CA . ALA A 1 133 ? 6.715 4.747 6.133 1.00 91.44 133 ALA A CA 1
ATOM 1062 C C . ALA A 1 133 ? 7.555 5.930 5.618 1.00 91.44 133 ALA A C 1
ATOM 1064 O O . ALA A 1 133 ? 7.533 6.239 4.427 1.00 91.44 133 ALA A O 1
ATOM 1065 N N . ASN A 1 134 ? 8.302 6.577 6.514 1.00 91.81 134 ASN A N 1
ATOM 1066 C CA . ASN A 1 134 ? 9.305 7.571 6.132 1.00 91.81 134 ASN A CA 1
ATOM 1067 C C . ASN A 1 134 ? 10.515 6.893 5.467 1.00 91.81 134 ASN A C 1
ATOM 1069 O O . ASN A 1 134 ? 10.680 5.682 5.599 1.00 91.81 134 ASN A O 1
ATOM 1073 N N . ASP A 1 135 ? 11.380 7.672 4.811 1.00 92.06 135 ASP A N 1
ATOM 1074 C CA . ASP A 1 135 ? 12.563 7.153 4.104 1.00 92.06 135 ASP A CA 1
ATOM 1075 C C . ASP A 1 135 ? 13.444 6.261 4.987 1.00 92.06 135 ASP A C 1
ATOM 1077 O O . ASP A 1 135 ? 13.835 5.177 4.566 1.00 92.06 135 ASP A O 1
ATOM 1081 N N . GLU A 1 136 ? 13.666 6.648 6.245 1.00 92.62 136 GLU A N 1
ATOM 1082 C CA . GLU A 1 136 ? 14.485 5.874 7.181 1.00 92.62 136 GLU A CA 1
ATOM 1083 C C . GLU A 1 136 ? 13.932 4.467 7.425 1.00 92.62 136 GLU A C 1
ATOM 1085 O O . GLU A 1 136 ? 14.628 3.463 7.273 1.00 92.62 136 GLU A O 1
ATOM 1090 N N . LYS A 1 137 ? 12.644 4.367 7.750 1.00 91.69 137 LYS A N 1
ATOM 1091 C CA . LYS A 1 137 ? 11.980 3.080 7.968 1.00 91.69 137 LYS A CA 1
ATOM 1092 C C . LYS A 1 137 ? 11.798 2.310 6.662 1.00 91.69 137 LYS A C 1
ATOM 1094 O O . LYS A 1 137 ? 11.719 1.082 6.662 1.00 91.69 137 LYS A O 1
ATOM 1099 N N . ALA A 1 138 ? 11.669 3.036 5.560 1.00 90.44 138 ALA A N 1
ATOM 1100 C CA . ALA A 1 138 ? 11.339 2.498 4.260 1.00 90.44 138 ALA A CA 1
ATOM 1101 C C . ALA A 1 138 ? 12.549 1.879 3.543 1.00 90.44 138 ALA A C 1
ATOM 1103 O O . ALA A 1 138 ? 12.440 0.796 2.961 1.00 90.44 138 ALA A O 1
ATOM 1104 N N . CYS A 1 139 ? 13.669 2.592 3.595 1.00 92.31 139 CYS A N 1
ATOM 1105 C CA . CYS A 1 139 ? 14.852 2.429 2.763 1.00 92.31 139 CYS A CA 1
ATOM 1106 C C . CYS A 1 139 ? 16.165 2.565 3.562 1.00 92.31 139 CYS A C 1
ATOM 1108 O O . CYS A 1 139 ? 17.250 2.430 2.994 1.00 92.31 139 CYS A O 1
ATOM 1110 N N . GLY A 1 140 ? 16.110 2.800 4.877 1.00 90.19 140 GLY A N 1
ATOM 1111 C CA . GLY A 1 140 ? 17.297 3.000 5.706 1.00 90.19 140 GLY A CA 1
ATOM 1112 C C . GLY A 1 140 ? 17.953 4.347 5.417 1.00 90.19 140 GLY A C 1
ATOM 1113 O O . GLY A 1 140 ? 17.372 5.399 5.644 1.00 90.19 140 GLY A O 1
ATOM 1114 N N . LYS A 1 141 ? 19.187 4.337 4.913 1.00 89.88 141 LYS A N 1
ATOM 1115 C CA . LYS A 1 141 ? 19.896 5.581 4.552 1.00 89.88 141 LYS A CA 1
ATOM 1116 C C . LYS A 1 141 ? 19.486 6.135 3.180 1.00 89.88 141 LYS A C 1
ATOM 1118 O O . LYS A 1 141 ? 19.825 7.273 2.866 1.00 89.88 141 LYS A O 1
ATOM 1123 N N . ASN A 1 142 ? 18.778 5.330 2.391 1.00 91.25 142 ASN A N 1
ATOM 1124 C CA . ASN A 1 142 ? 18.368 5.636 1.024 1.00 91.25 142 ASN A CA 1
ATOM 1125 C C . ASN A 1 142 ? 17.001 6.331 1.005 1.00 91.25 142 ASN A C 1
ATOM 1127 O O . ASN A 1 142 ? 16.241 6.252 1.972 1.00 91.25 142 ASN A O 1
ATOM 1131 N N . LYS A 1 143 ? 16.669 7.002 -0.101 1.00 90.69 143 LYS A N 1
ATOM 1132 C CA . LYS A 1 143 ? 15.379 7.692 -0.258 1.00 90.69 143 LYS A CA 1
ATOM 1133 C C . LYS A 1 143 ? 14.370 6.820 -0.981 1.00 90.69 143 LYS A C 1
ATOM 1135 O O . LYS A 1 143 ? 14.722 6.045 -1.867 1.00 90.69 143 LYS A O 1
ATOM 1140 N N . THR A 1 144 ? 13.094 6.994 -0.662 1.00 87.94 144 THR A N 1
ATOM 1141 C CA . THR A 1 144 ? 12.017 6.349 -1.411 1.00 87.94 144 THR A CA 1
ATOM 1142 C C . THR A 1 144 ? 11.855 7.028 -2.771 1.00 87.94 144 THR A C 1
ATOM 1144 O O . THR A 1 144 ? 11.709 8.249 -2.862 1.00 87.94 144 THR A O 1
ATOM 1147 N N . LYS A 1 145 ? 11.811 6.244 -3.851 1.00 85.44 145 LYS A N 1
ATOM 1148 C CA . LYS A 1 145 ? 11.438 6.741 -5.179 1.00 85.44 145 LYS A CA 1
ATOM 1149 C C . LYS A 1 145 ?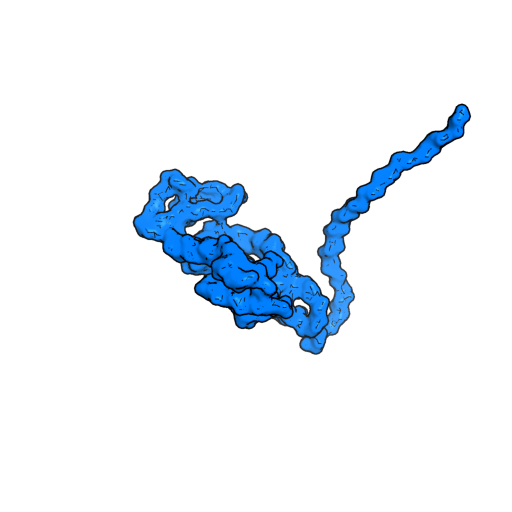 9.928 7.006 -5.204 1.00 85.44 145 LYS A C 1
ATOM 1151 O O . LYS A 1 145 ? 9.121 6.079 -5.296 1.00 85.44 145 LYS A O 1
ATOM 1156 N N . ILE A 1 146 ? 9.540 8.276 -5.088 1.00 74.81 146 ILE A N 1
ATOM 1157 C CA . ILE A 1 146 ? 8.131 8.700 -5.040 1.00 74.81 146 ILE A CA 1
ATOM 1158 C C . ILE A 1 146 ? 7.388 8.220 -6.296 1.00 74.81 146 ILE A C 1
ATOM 1160 O O . ILE A 1 146 ? 7.884 8.348 -7.412 1.00 74.81 146 ILE A O 1
ATOM 1164 N N . GLY A 1 147 ? 6.182 7.680 -6.104 1.00 68.50 147 GLY A N 1
ATOM 1165 C CA . GLY A 1 147 ? 5.302 7.223 -7.184 1.00 68.50 147 GLY A CA 1
ATOM 1166 C C . GLY A 1 147 ? 5.433 5.740 -7.540 1.00 68.50 147 GLY A C 1
ATOM 1167 O O . GLY A 1 147 ? 4.497 5.190 -8.101 1.00 68.50 147 GLY A O 1
ATOM 1168 N N . TYR A 1 148 ? 6.510 5.057 -7.141 1.00 76.19 148 TYR A N 1
ATOM 1169 C CA . TYR A 1 148 ? 6.736 3.644 -7.474 1.00 76.19 148 TYR A CA 1
ATOM 1170 C C . TYR A 1 148 ? 6.464 2.742 -6.262 1.00 76.19 148 TYR A C 1
ATOM 1172 O O . TYR A 1 148 ? 7.376 2.359 -5.527 1.00 76.19 148 TYR A O 1
ATOM 1180 N N . LEU A 1 149 ? 5.185 2.422 -6.044 1.00 88.94 149 LEU A N 1
ATOM 1181 C CA . LEU A 1 149 ? 4.721 1.508 -4.995 1.00 88.94 149 LEU A CA 1
ATOM 1182 C C . LEU A 1 149 ? 4.198 0.217 -5.626 1.00 88.94 149 LEU A C 1
ATOM 1184 O O . LEU A 1 149 ? 3.194 0.258 -6.327 1.00 88.94 149 LEU A O 1
ATOM 1188 N N . GLY A 1 150 ? 4.828 -0.923 -5.365 1.00 92.06 150 GLY A N 1
ATOM 1189 C CA . GLY A 1 150 ? 4.425 -2.224 -5.903 1.00 92.06 150 GLY A CA 1
ATOM 1190 C C . GLY A 1 150 ? 3.810 -3.147 -4.853 1.00 92.06 150 GLY A C 1
ATOM 1191 O O . GLY A 1 150 ? 3.860 -2.874 -3.658 1.00 92.06 150 GLY A O 1
ATOM 1192 N N . LYS A 1 151 ? 3.250 -4.282 -5.290 1.00 93.00 151 LYS A N 1
ATOM 1193 C CA . LYS A 1 151 ? 2.776 -5.339 -4.372 1.00 93.00 151 LYS A CA 1
ATOM 1194 C C . LYS A 1 151 ? 3.939 -6.176 -3.837 1.00 93.00 151 LYS A C 1
ATOM 1196 O O . LYS A 1 151 ? 3.959 -6.534 -2.666 1.00 93.00 151 LYS A O 1
ATOM 1201 N N . LYS A 1 152 ? 4.871 -6.517 -4.731 1.00 94.25 152 LYS A N 1
ATOM 1202 C CA . LYS A 1 152 ? 6.044 -7.365 -4.496 1.00 94.25 152 LYS A CA 1
ATOM 1203 C C . LYS A 1 152 ? 7.176 -6.961 -5.427 1.00 94.25 152 LYS A C 1
ATOM 1205 O O . LYS A 1 152 ? 6.916 -6.541 -6.555 1.00 94.25 152 LYS A O 1
ATOM 1210 N N . CYS A 1 153 ? 8.418 -7.173 -5.013 1.00 92.62 153 CYS A N 1
ATOM 1211 C CA . CYS A 1 153 ? 9.597 -6.956 -5.847 1.00 92.62 153 CYS A CA 1
ATOM 1212 C C . CYS A 1 153 ? 9.623 -7.864 -7.081 1.00 92.62 153 CYS A C 1
ATOM 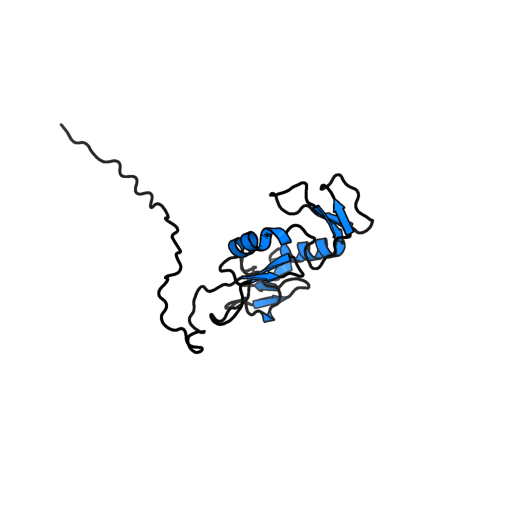1214 O O . CYS A 1 153 ? 10.147 -7.472 -8.124 1.00 92.62 153 CYS A O 1
ATOM 1216 N N . SER A 1 154 ? 8.968 -9.029 -7.018 1.00 91.81 154 SER A N 1
ATOM 1217 C CA . SER A 1 154 ? 8.797 -9.922 -8.171 1.00 91.81 154 SER A CA 1
ATOM 1218 C C . SER A 1 154 ? 8.012 -9.298 -9.330 1.00 91.81 154 SER A C 1
ATOM 1220 O O . SER A 1 154 ? 8.088 -9.803 -10.444 1.00 91.81 154 SER A O 1
ATOM 1222 N N . HIS A 1 155 ? 7.285 -8.199 -9.104 1.00 88.44 155 HIS A N 1
ATOM 1223 C CA . HIS A 1 155 ? 6.587 -7.461 -10.162 1.00 88.44 155 HIS A CA 1
ATOM 1224 C C . HIS A 1 155 ? 7.513 -6.511 -10.944 1.00 88.44 155 HIS A C 1
ATOM 1226 O O . HIS A 1 155 ? 7.049 -5.842 -11.863 1.00 88.44 155 HIS A O 1
ATOM 1232 N N . GLN A 1 156 ? 8.806 -6.445 -10.594 1.00 87.62 156 GLN A N 1
ATOM 1233 C CA . GLN A 1 156 ? 9.869 -5.774 -11.358 1.00 87.62 156 GLN A CA 1
ATOM 1234 C C . GLN A 1 156 ? 9.622 -4.284 -11.672 1.00 87.62 156 GLN A C 1
ATOM 1236 O O . GLN A 1 156 ? 10.100 -3.769 -12.676 1.00 87.62 156 GLN A O 1
ATOM 1241 N N . PHE A 1 157 ? 8.903 -3.578 -10.799 1.00 87.31 157 PHE A N 1
ATOM 1242 C CA . PHE A 1 157 ? 8.510 -2.173 -10.980 1.00 87.31 157 PHE A CA 1
ATOM 1243 C C . PHE A 1 157 ? 9.607 -1.151 -10.611 1.00 87.31 157 PHE A C 1
ATOM 1245 O O . PHE A 1 157 ? 9.441 0.046 -10.836 1.00 87.31 157 PHE A O 1
ATOM 1252 N N . CYS A 1 158 ? 10.729 -1.600 -10.039 1.00 87.75 158 CYS A N 1
ATOM 1253 C CA . CYS A 1 158 ? 11.866 -0.748 -9.695 1.00 87.75 158 CYS A CA 1
ATOM 1254 C C . CYS A 1 158 ? 12.881 -0.702 -10.841 1.00 87.75 158 CYS A C 1
ATOM 1256 O O . CYS A 1 158 ? 13.652 -1.639 -11.032 1.00 87.75 158 CYS A O 1
ATOM 1258 N N . PHE A 1 159 ? 12.885 0.399 -11.596 1.00 82.50 159 PHE A N 1
ATOM 1259 C CA . PHE A 1 159 ? 13.876 0.654 -12.643 1.00 82.50 159 PHE A CA 1
ATOM 1260 C C . PHE A 1 159 ? 15.128 1.314 -12.055 1.00 82.50 159 PHE A C 1
ATOM 1262 O O . PHE A 1 159 ? 15.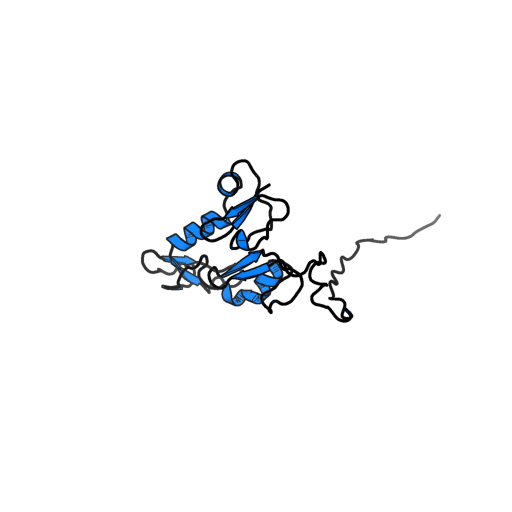019 2.408 -11.489 1.00 82.50 159 PHE A O 1
ATOM 1269 N N . GLU A 1 160 ? 16.275 0.637 -12.193 1.00 83.38 160 GLU A N 1
ATOM 1270 C CA . GLU A 1 160 ? 17.607 1.098 -11.748 1.00 83.38 160 GLU A CA 1
ATOM 1271 C C . GLU A 1 160 ? 17.670 1.511 -10.265 1.00 83.38 160 GLU A C 1
ATOM 1273 O O . GLU A 1 160 ? 18.431 2.385 -9.867 1.00 83.38 160 GLU A O 1
ATOM 1278 N N . SER A 1 161 ? 16.851 0.881 -9.425 1.00 88.12 161 SER A N 1
ATOM 1279 C CA . SER A 1 161 ? 16.752 1.176 -7.992 1.00 88.12 161 SER A CA 1
ATOM 1280 C C . SER A 1 161 ? 16.553 -0.108 -7.200 1.00 88.12 161 SER A C 1
ATOM 1282 O O . SER A 1 161 ? 15.968 -1.065 -7.715 1.00 88.12 161 SER A O 1
ATOM 1284 N N . GLU A 1 162 ? 16.985 -0.126 -5.942 1.00 92.38 162 GLU A N 1
ATOM 1285 C CA . GLU A 1 162 ? 16.815 -1.294 -5.083 1.00 92.38 162 GLU A CA 1
ATOM 1286 C C . GLU A 1 162 ? 15.340 -1.460 -4.699 1.00 92.38 162 GLU A C 1
ATOM 1288 O O . GLU A 1 162 ? 14.682 -0.500 -4.305 1.00 92.38 162 GLU A O 1
ATOM 1293 N N . CYS A 1 163 ? 14.811 -2.679 -4.779 1.00 92.94 163 CYS A N 1
ATOM 1294 C CA . CYS A 1 163 ? 13.470 -2.969 -4.288 1.00 92.94 163 CYS A CA 1
ATOM 1295 C C . CYS A 1 163 ? 13.515 -3.487 -2.846 1.00 92.94 163 CYS A C 1
ATOM 1297 O O . CYS A 1 163 ? 14.227 -4.446 -2.549 1.00 92.94 163 CYS A O 1
ATOM 1299 N N . LYS A 1 164 ? 12.716 -2.887 -1.960 1.00 94.75 164 LYS A N 1
ATOM 1300 C CA . LYS A 1 164 ? 12.491 -3.364 -0.589 1.00 94.75 164 LYS A CA 1
ATOM 1301 C C . LYS A 1 164 ? 11.059 -3.873 -0.455 1.00 94.75 164 LYS A C 1
ATOM 1303 O O . LYS A 1 164 ? 10.108 -3.102 -0.600 1.00 94.75 164 LYS A O 1
ATOM 1308 N N . GLU A 1 165 ? 10.911 -5.166 -0.178 1.00 94.56 165 GLU A N 1
ATOM 1309 C CA . GLU A 1 165 ? 9.616 -5.824 0.034 1.00 94.56 165 GLU A CA 1
ATOM 1310 C C . GLU A 1 165 ? 9.230 -5.804 1.520 1.00 94.56 165 GLU A C 1
ATOM 1312 O O . GLU A 1 165 ? 10.031 -6.160 2.384 1.00 94.56 165 GLU A O 1
ATOM 1317 N N . GLY A 1 166 ? 8.007 -5.363 1.809 1.00 92.88 166 GLY A N 1
ATOM 1318 C CA . GLY A 1 166 ? 7.354 -5.466 3.112 1.00 92.88 166 GLY A CA 1
ATOM 1319 C C . GLY A 1 166 ? 6.334 -6.605 3.148 1.00 92.88 166 GLY A C 1
ATOM 1320 O O . GLY A 1 166 ? 6.287 -7.464 2.269 1.00 92.88 166 GLY A O 1
ATOM 1321 N N . LYS A 1 167 ? 5.479 -6.617 4.172 1.00 92.94 167 LYS A N 1
ATOM 1322 C CA . LYS A 1 167 ? 4.437 -7.638 4.335 1.00 92.94 167 LYS A CA 1
ATOM 1323 C C . LYS A 1 167 ? 3.295 -7.461 3.335 1.00 92.94 167 LYS A C 1
ATOM 1325 O O . LYS A 1 167 ? 2.722 -8.456 2.880 1.00 92.94 167 LYS A O 1
ATOM 1330 N N . TYR A 1 168 ? 2.930 -6.219 3.019 1.00 91.38 168 TYR A N 1
ATOM 1331 C CA . TYR A 1 168 ? 1.766 -5.915 2.183 1.00 91.38 168 TYR A CA 1
ATOM 1332 C C . TYR A 1 168 ? 2.116 -5.254 0.852 1.00 91.38 168 TYR A C 1
ATOM 1334 O O . TYR A 1 168 ? 1.345 -5.383 -0.101 1.00 91.38 168 TYR A O 1
ATOM 1342 N N . LEU A 1 169 ? 3.236 -4.539 0.799 1.00 93.06 169 LEU A N 1
ATOM 1343 C CA . LEU A 1 169 ? 3.671 -3.772 -0.362 1.00 93.06 169 LEU A CA 1
ATOM 1344 C C . LEU A 1 169 ? 5.196 -3.746 -0.470 1.00 93.06 169 LEU A C 1
ATOM 1346 O O . LEU A 1 169 ? 5.915 -4.059 0.475 1.00 93.06 169 LEU A O 1
ATOM 1350 N N . ALA A 1 170 ? 5.686 -3.338 -1.630 1.00 94.25 170 ALA A N 1
ATOM 1351 C CA . ALA A 1 170 ? 7.091 -3.147 -1.928 1.00 94.25 170 ALA A CA 1
ATOM 1352 C C . ALA A 1 170 ? 7.328 -1.723 -2.436 1.00 94.25 170 ALA A C 1
ATOM 1354 O O . ALA A 1 170 ? 6.447 -1.099 -3.031 1.00 94.25 170 ALA A O 1
ATOM 1355 N N . ARG A 1 171 ? 8.539 -1.212 -2.231 1.00 92.88 171 ARG A N 1
ATOM 1356 C CA . ARG A 1 171 ? 8.938 0.136 -2.647 1.00 92.88 171 ARG A CA 1
ATOM 1357 C C . ARG A 1 171 ? 10.315 0.131 -3.289 1.00 92.88 171 ARG A C 1
ATOM 1359 O O . ARG A 1 171 ? 11.108 -0.777 -3.048 1.00 92.88 171 ARG A O 1
ATOM 1366 N N . CYS A 1 172 ? 10.598 1.176 -4.050 1.00 91.94 172 CYS A N 1
ATOM 1367 C CA . CYS A 1 172 ? 11.905 1.389 -4.651 1.00 91.94 172 CYS A CA 1
ATOM 1368 C C . CYS A 1 172 ? 12.721 2.398 -3.835 1.00 91.94 172 CYS A C 1
ATOM 1370 O O . CYS A 1 172 ? 12.199 3.449 -3.459 1.00 91.94 172 CYS A O 1
ATOM 1372 N N . CYS A 1 173 ? 13.990 2.086 -3.597 1.00 93.38 173 CYS A N 1
ATOM 1373 C CA . CYS A 1 173 ? 14.935 2.875 -2.819 1.00 93.38 173 CYS A CA 1
ATOM 1374 C C . CYS A 1 173 ? 16.119 3.306 -3.697 1.00 93.38 173 CYS A C 1
ATOM 1376 O O . CYS A 1 173 ? 16.655 2.485 -4.449 1.00 93.38 173 CYS A O 1
ATOM 1378 N N . ILE A 1 174 ? 16.505 4.581 -3.593 1.00 90.25 174 ILE A N 1
ATOM 1379 C CA . ILE A 1 174 ? 17.617 5.216 -4.323 1.00 90.25 174 ILE A CA 1
ATOM 1380 C C . ILE A 1 174 ? 18.689 5.753 -3.381 1.00 90.25 174 ILE A C 1
ATOM 1382 O O . ILE A 1 174 ? 18.323 6.251 -2.288 1.00 90.25 174 ILE A O 1
#

Secondary structure (DSSP, 8-state):
------------------PPPS------TTSTTS------EEEETTTTEEEE----SSS--S--BSSHHHHHHHHGGGGSS-STTPPEEEEE-GGGS-PPTTEEEEE--TT-TT-EEEEEHHHHHHHHHHHT--HHHHHTTSPEEEEEEES-GGG---SSSEEEE-SS-EEEE-

Sequence (174 aa):
MWFALVFAFVYPLYANTRRRPSNIINVTEADCRLPVDLGDYFFDVETKTCFAFKYTGCGGNKNNFVDTAQCYWACRKHFNHCQGKDKSFGKCNGRKDKCPNGTKCYRLGPSNPNKADCCDKKALDEFNAELFANDEKACGKNKTKIGYLGKKCSHQFCFESECKEGKYLARCCI

pLDDT: mean 77.31, std 18.04, range [29.81, 94.75]